Protein AF-A0A916SU88-F1 (afdb_monomer_lite)

Secondary structure (DSSP, 8-state):
-------HHHHHHHHHHHHHT-HHHHHHHH-GGGGGSHHHHHHHHHHHHHHHHHHHHHHHHHHHHHHHHHHHHHHHHHHHHHHHHHHHHHHHHHHHHT-------S-HHHHHHHHHHHHHHHHHHHHHHHHHHHHHHHHHHHHHHHHHHTT--

Organism: NCBI:txid1517702

Foldseek 3Di:
DDPPDQDPVLLVVLLVCCVPPRDVSNCVVPNPVSCVDPSNVVSVVVVVVVVVVVVVVVVVVVVVVVVVVVVVVVVVVVVVVVVVVVVVVVVVVVVVVPDPDDPPPDPPPVVVVVVVVVVVVVVVVVVVVVVVVVVVVVVVVVVVVVVVVVVPD

pLDDT: mean 77.4, std 14.82, range [40.31, 94.5]

Structure (mmCIF, N/CA/C/O backbone):
data_AF-A0A916SU88-F1
#
_entry.id   AF-A0A916SU88-F1
#
loop_
_atom_site.group_PDB
_atom_site.id
_atom_site.type_symbol
_atom_site.label_atom_id
_atom_site.label_alt_id
_atom_site.label_comp_id
_atom_site.label_asym_id
_atom_site.label_entity_id
_atom_site.label_seq_id
_atom_site.pdbx_PDB_ins_code
_atom_site.Cartn_x
_atom_site.Cartn_y
_atom_site.Cartn_z
_atom_site.occupancy
_atom_site.B_iso_or_equiv
_atom_site.auth_seq_id
_atom_site.auth_comp_id
_atom_site.auth_asym_id
_atom_site.auth_atom_id
_atom_site.pdbx_PDB_model_num
ATOM 1 N N . MET A 1 1 ? -40.581 -7.141 26.558 1.00 40.31 1 MET A N 1
ATOM 2 C CA . MET A 1 1 ? -39.246 -7.568 26.088 1.00 40.31 1 MET A CA 1
ATOM 3 C C . MET A 1 1 ? -38.478 -6.297 25.778 1.00 40.31 1 MET A C 1
ATOM 5 O O . MET A 1 1 ? -38.720 -5.709 24.734 1.00 40.31 1 MET A O 1
ATOM 9 N N . ALA A 1 2 ? -37.690 -5.795 26.731 1.00 46.97 2 ALA A N 1
ATOM 10 C CA . ALA A 1 2 ? -36.882 -4.600 26.517 1.00 46.97 2 ALA A CA 1
ATOM 11 C C . ALA A 1 2 ? -35.762 -4.964 25.536 1.00 46.97 2 ALA A C 1
ATOM 13 O O . ALA A 1 2 ? -34.917 -5.805 25.835 1.00 46.97 2 ALA A O 1
ATOM 14 N N . GLN A 1 3 ? -35.816 -4.410 24.329 1.00 49.47 3 GLN A N 1
ATOM 15 C CA . GLN A 1 3 ? -34.656 -4.376 23.454 1.00 49.47 3 GLN A CA 1
ATOM 16 C C . GLN A 1 3 ? -33.684 -3.404 24.122 1.00 49.47 3 GLN A C 1
ATOM 18 O O . GLN A 1 3 ? -33.938 -2.207 24.109 1.00 49.47 3 GLN A O 1
ATOM 23 N N . GLU A 1 4 ? -32.644 -3.916 24.783 1.00 60.56 4 GLU A N 1
ATOM 24 C CA . GLU A 1 4 ? -31.495 -3.093 25.170 1.00 60.56 4 GLU A CA 1
ATOM 25 C C . GLU A 1 4 ? -30.965 -2.442 23.894 1.00 60.56 4 GLU A C 1
ATOM 27 O O . GLU A 1 4 ? -30.401 -3.105 23.015 1.00 60.56 4 GLU A O 1
ATOM 32 N N . GLU A 1 5 ? -31.302 -1.167 23.747 1.00 71.88 5 GLU A N 1
ATOM 33 C CA . GLU A 1 5 ? -30.968 -0.342 22.605 1.00 71.88 5 GLU A CA 1
ATOM 34 C C . GLU A 1 5 ? -29.455 -0.143 22.629 1.00 71.88 5 GLU A C 1
ATOM 36 O O . GLU A 1 5 ? -28.889 0.298 23.627 1.00 71.88 5 GLU A O 1
ATOM 41 N N . LEU A 1 6 ? -28.790 -0.573 21.559 1.00 76.44 6 LEU A N 1
ATOM 42 C CA . LEU A 1 6 ? -27.336 -0.571 21.480 1.00 76.44 6 LEU A CA 1
ATOM 43 C C . LEU A 1 6 ? -26.861 0.880 21.556 1.00 76.44 6 LEU A C 1
ATOM 45 O O . LEU A 1 6 ? -27.197 1.680 20.680 1.00 76.44 6 LEU A O 1
ATOM 49 N N . ASP A 1 7 ? -26.090 1.219 22.587 1.00 87.62 7 ASP A N 1
ATOM 50 C CA . ASP A 1 7 ? -25.633 2.593 22.771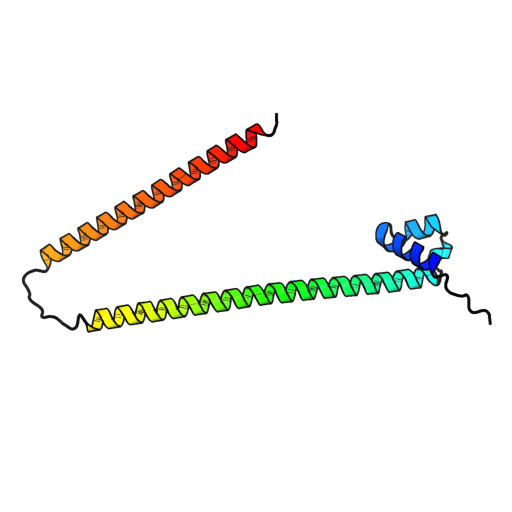 1.00 87.62 7 ASP A CA 1
ATOM 51 C C . ASP A 1 7 ? -24.615 2.935 21.670 1.00 87.62 7 ASP A C 1
ATOM 53 O O . ASP A 1 7 ? -23.459 2.485 21.645 1.00 87.62 7 ASP A O 1
ATOM 57 N N . VAL A 1 8 ? -25.085 3.708 20.692 1.00 87.25 8 VAL A N 1
ATOM 58 C CA . VAL A 1 8 ? -24.320 4.097 19.505 1.00 87.25 8 VAL A CA 1
ATOM 59 C C . VAL A 1 8 ? -23.106 4.938 19.897 1.00 87.25 8 VAL A C 1
ATOM 61 O O . VAL A 1 8 ? -22.041 4.793 19.293 1.00 87.25 8 VAL A O 1
ATOM 64 N N . GLU A 1 9 ? -23.227 5.776 20.925 1.00 88.00 9 GLU A N 1
ATOM 65 C CA . GLU A 1 9 ? -22.132 6.620 21.388 1.00 88.00 9 GLU A CA 1
ATOM 66 C C . GLU A 1 9 ? -21.079 5.778 22.111 1.00 88.00 9 GLU A C 1
ATOM 68 O O . GLU A 1 9 ? -19.890 5.835 21.774 1.00 88.00 9 GLU A O 1
ATOM 73 N N . ARG A 1 10 ? -21.514 4.912 23.031 1.00 89.75 10 ARG A N 1
ATOM 74 C CA . ARG A 1 10 ? -20.621 3.996 23.750 1.00 89.75 10 ARG A CA 1
ATOM 75 C C . ARG A 1 10 ? -19.893 3.051 22.796 1.00 89.75 10 ARG A C 1
ATOM 77 O O . ARG A 1 10 ? -18.673 2.906 22.886 1.00 89.75 10 ARG A O 1
ATOM 84 N N . SER A 1 11 ? -20.598 2.460 21.834 1.00 90.06 11 SER A N 1
ATOM 85 C CA . SER A 1 11 ? -19.988 1.580 20.827 1.00 90.06 11 SER A CA 1
ATOM 86 C C . SER A 1 11 ? -19.003 2.320 19.910 1.00 90.06 11 SER A C 1
ATOM 88 O O . SER A 1 11 ? -17.965 1.761 19.543 1.00 90.06 11 SER A O 1
ATOM 90 N N . ALA A 1 12 ? -19.260 3.592 19.583 1.00 90.50 12 ALA A N 1
ATOM 91 C CA . ALA A 1 12 ? -18.319 4.424 18.839 1.00 90.50 12 ALA A CA 1
ATOM 92 C C . ALA A 1 12 ? -17.040 4.704 19.642 1.00 90.50 12 ALA A C 1
ATOM 94 O O . ALA A 1 12 ? -15.945 4.593 19.087 1.00 90.50 12 ALA A O 1
ATOM 95 N N . GLN A 1 13 ? -17.159 5.005 20.938 1.00 92.25 13 GLN A N 1
ATOM 96 C CA . GLN A 1 13 ? -16.004 5.206 21.818 1.00 92.25 13 GLN A CA 1
ATOM 97 C C . GLN A 1 13 ? -15.190 3.914 21.988 1.00 92.25 13 GLN A C 1
ATOM 99 O O . GLN A 1 13 ? -13.967 3.938 21.837 1.00 92.25 13 GLN A O 1
ATOM 104 N N . MET A 1 14 ? -15.858 2.776 22.216 1.00 94.00 14 MET A N 1
ATOM 105 C CA . MET A 1 14 ? -15.208 1.461 22.289 1.00 94.00 14 MET A CA 1
ATOM 106 C C . MET A 1 14 ? -14.479 1.113 20.997 1.00 94.00 14 MET A C 1
ATOM 108 O O . MET A 1 14 ? -13.358 0.619 21.045 1.00 94.00 14 MET A O 1
ATOM 112 N N . ARG A 1 15 ? -15.073 1.404 19.835 1.00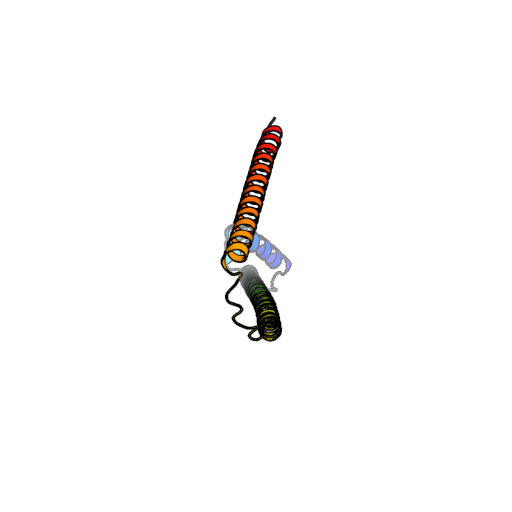 93.31 15 ARG A N 1
ATOM 113 C CA . ARG A 1 15 ? -14.428 1.175 18.538 1.00 93.31 15 ARG A CA 1
ATOM 114 C C . ARG A 1 15 ? -13.144 1.981 18.387 1.00 93.31 15 ARG A C 1
ATOM 116 O O . ARG A 1 15 ? -12.159 1.428 17.905 1.00 93.31 15 ARG A O 1
ATOM 123 N N . THR A 1 16 ? -13.151 3.252 18.783 1.00 93.19 16 THR A N 1
ATOM 124 C CA . THR A 1 16 ? -11.956 4.103 18.725 1.00 93.19 16 THR A CA 1
ATOM 125 C C . THR A 1 16 ? -10.856 3.549 19.626 1.00 93.19 16 THR A C 1
ATOM 127 O O . THR A 1 16 ? -9.762 3.293 19.136 1.00 93.19 16 THR A O 1
ATOM 130 N N . LEU A 1 17 ? -11.164 3.259 20.893 1.00 94.50 17 LEU A N 1
ATOM 131 C CA . LEU A 1 17 ? -10.193 2.709 21.851 1.00 94.50 17 LEU A CA 1
ATOM 132 C C . LEU A 1 17 ? -9.659 1.345 21.418 1.00 94.50 17 LEU A C 1
ATOM 134 O O . LEU A 1 17 ? -8.462 1.090 21.481 1.00 94.50 17 LEU A O 1
ATOM 138 N N . LEU A 1 18 ? -10.528 0.473 20.910 1.00 93.75 18 LEU A N 1
ATOM 139 C CA . LEU A 1 18 ? -10.134 -0.839 20.407 1.00 93.75 18 LEU A CA 1
ATOM 140 C C . LEU A 1 18 ? -9.213 -0.737 19.179 1.00 93.75 18 LEU A C 1
ATOM 142 O O . LEU A 1 18 ? -8.398 -1.629 18.938 1.00 93.75 18 LEU A O 1
ATOM 146 N N . ALA A 1 19 ? -9.357 0.320 18.377 1.00 90.50 19 ALA A N 1
ATOM 147 C CA . ALA A 1 19 ? -8.503 0.569 17.225 1.00 90.50 19 ALA A CA 1
ATOM 148 C C . ALA A 1 19 ? -7.140 1.162 17.614 1.00 90.50 19 ALA A C 1
ATOM 150 O O . ALA A 1 19 ? -6.149 0.802 16.982 1.00 90.50 19 ALA A O 1
ATOM 151 N N . THR A 1 20 ? -7.083 2.034 18.627 1.00 92.00 20 THR A N 1
ATOM 152 C CA . THR A 1 20 ? -5.860 2.751 19.030 1.00 92.00 20 THR A CA 1
ATOM 153 C C . THR A 1 20 ? -5.045 2.021 20.094 1.00 92.00 20 THR A C 1
ATOM 155 O O . THR A 1 20 ? -3.828 1.932 19.976 1.00 92.00 20 THR A O 1
ATOM 158 N N . GLU A 1 21 ? -5.707 1.501 21.125 1.00 92.19 21 GLU A N 1
ATOM 159 C CA . GLU A 1 21 ? -5.083 1.042 22.376 1.00 92.19 21 GLU A CA 1
ATOM 160 C C . GLU A 1 21 ? -5.428 -0.418 22.719 1.00 92.19 21 GLU A C 1
ATOM 162 O O . GLU A 1 21 ? -4.707 -1.077 23.467 1.00 92.19 21 GLU A O 1
ATOM 167 N N . GLY A 1 22 ? -6.497 -0.962 22.134 1.00 90.94 22 GLY A N 1
ATOM 168 C CA . GLY A 1 22 ? -6.880 -2.367 22.262 1.00 90.94 22 GLY A CA 1
ATOM 169 C C . GLY A 1 22 ? -7.858 -2.661 23.403 1.00 90.94 22 GLY A C 1
ATOM 170 O O . GLY A 1 22 ? -8.458 -1.771 24.002 1.00 90.94 22 GLY A O 1
ATOM 171 N N . GLU A 1 23 ? -8.065 -3.951 23.676 1.00 92.12 23 GLU A N 1
ATOM 172 C CA . GLU A 1 23 ? -9.121 -4.436 24.583 1.00 92.12 23 GLU A CA 1
ATOM 173 C C . GLU A 1 23 ? -8.889 -4.010 26.040 1.00 92.12 23 GLU A C 1
ATOM 175 O O . GLU A 1 23 ? -9.841 -3.689 26.747 1.00 92.12 23 GLU A O 1
ATOM 180 N N . GLN A 1 24 ? -7.628 -3.903 26.473 1.00 93.31 24 GLN A N 1
ATOM 181 C CA . GLN A 1 24 ? -7.299 -3.457 27.830 1.00 93.31 24 GLN A CA 1
ATOM 182 C C . GLN A 1 24 ? -7.743 -2.016 28.103 1.00 93.31 24 GLN A C 1
ATOM 184 O O . GLN A 1 24 ? -8.227 -1.729 29.194 1.00 93.31 24 GLN A O 1
ATOM 189 N N . ALA A 1 25 ? -7.641 -1.118 27.121 1.00 92.38 25 ALA A N 1
ATOM 190 C CA . ALA A 1 25 ? -8.104 0.260 27.273 1.00 92.38 25 ALA A CA 1
ATOM 191 C C . ALA A 1 25 ? -9.634 0.348 27.355 1.00 92.38 25 ALA A C 1
ATOM 193 O O . ALA A 1 25 ? -10.180 1.171 28.092 1.00 92.38 25 ALA A O 1
ATOM 194 N N . VAL A 1 26 ? -10.341 -0.545 26.652 1.00 93.19 26 VAL A N 1
ATOM 195 C CA . VAL A 1 26 ? -11.798 -0.668 26.783 1.00 93.19 26 VAL A CA 1
ATOM 196 C C . VAL A 1 26 ? -12.170 -1.141 28.189 1.00 93.19 26 VAL A C 1
ATOM 198 O O . VAL A 1 26 ? -13.034 -0.527 28.813 1.00 93.19 26 VAL A O 1
ATOM 201 N N . ALA A 1 27 ? -11.487 -2.164 28.710 1.00 93.44 27 ALA A N 1
ATOM 202 C CA . ALA A 1 27 ? -11.718 -2.671 30.062 1.00 93.44 27 ALA A CA 1
ATOM 203 C C . ALA A 1 27 ? -11.415 -1.619 31.142 1.00 93.44 27 ALA A C 1
ATOM 205 O O . ALA A 1 27 ? -12.194 -1.449 32.074 1.00 93.44 27 ALA A O 1
ATOM 206 N N . GLN A 1 28 ? -10.329 -0.855 30.993 1.00 93.94 28 GLN A N 1
ATOM 207 C CA . GLN A 1 28 ? -9.982 0.217 31.932 1.00 93.94 28 GLN A CA 1
ATOM 208 C C . GLN A 1 28 ? -11.016 1.348 31.945 1.00 93.94 28 GLN A C 1
ATOM 210 O O . GLN A 1 28 ? -11.303 1.903 33.003 1.00 93.94 28 GLN A O 1
ATOM 215 N N . ARG A 1 29 ? -11.580 1.702 30.784 1.00 92.69 29 ARG A N 1
ATOM 216 C CA . ARG A 1 29 ? -12.503 2.840 30.668 1.00 92.69 29 ARG A CA 1
ATOM 217 C C . ARG A 1 29 ? -13.963 2.489 30.945 1.00 92.69 29 ARG A C 1
ATOM 219 O O . ARG A 1 29 ? -14.693 3.336 31.448 1.00 92.69 29 ARG A O 1
ATOM 226 N N . PHE A 1 30 ? -14.396 1.280 30.598 1.00 91.88 30 PHE A N 1
ATOM 227 C CA . PHE A 1 30 ? -15.800 0.864 30.694 1.00 91.88 30 PHE A CA 1
ATOM 228 C C . PHE A 1 30 ? -16.046 -0.305 31.659 1.00 91.88 30 PHE A C 1
ATOM 230 O O . PHE A 1 30 ? -17.202 -0.695 31.821 1.00 91.88 30 PHE A O 1
ATOM 237 N N . GLY A 1 31 ? -14.999 -0.836 32.299 1.00 92.56 31 GLY A N 1
ATOM 238 C CA . GLY A 1 31 ? -15.046 -2.015 33.170 1.00 92.56 31 GLY A CA 1
ATOM 239 C C . GLY A 1 31 ? -14.825 -3.329 32.412 1.00 92.56 31 GLY A C 1
ATOM 240 O O . GLY A 1 31 ? -15.004 -3.393 31.197 1.00 92.56 31 GLY A O 1
ATOM 241 N N . GLU A 1 32 ? -14.454 -4.399 33.122 1.00 90.69 32 GLU A N 1
ATOM 242 C CA . GLU A 1 32 ? -14.250 -5.725 32.508 1.00 90.69 32 GLU A CA 1
ATOM 243 C C . GLU A 1 32 ? -15.539 -6.295 31.896 1.00 90.69 32 GLU A C 1
ATOM 245 O O . GLU A 1 32 ? -15.496 -6.896 30.821 1.00 90.69 32 GLU A O 1
ATOM 250 N N . ASP A 1 33 ? -16.697 -6.002 32.495 1.00 89.81 33 ASP A N 1
ATOM 251 C CA . ASP A 1 33 ? -18.015 -6.401 31.979 1.00 89.81 33 ASP A CA 1
ATOM 252 C C . ASP A 1 33 ? -18.294 -5.823 30.583 1.00 89.81 33 ASP A C 1
ATOM 254 O O . ASP A 1 33 ? -19.041 -6.392 29.785 1.00 89.81 33 ASP A O 1
ATOM 258 N N . ALA A 1 34 ? -17.648 -4.703 30.237 1.00 87.44 34 ALA A N 1
ATOM 259 C CA . ALA A 1 34 ? -17.770 -4.104 28.919 1.00 87.44 34 ALA A CA 1
ATOM 260 C C . ALA A 1 34 ? -17.213 -5.000 27.809 1.00 87.44 34 ALA A C 1
ATOM 262 O O . ALA A 1 34 ? -17.706 -4.927 26.686 1.00 87.44 34 ALA A O 1
ATOM 263 N N . LEU A 1 35 ? -16.251 -5.879 28.098 1.00 90.62 35 LEU A N 1
ATOM 264 C CA . LEU A 1 35 ? -15.725 -6.833 27.117 1.00 90.62 35 LEU A CA 1
ATOM 265 C C . LEU A 1 35 ? -16.750 -7.911 26.731 1.00 90.62 35 LEU A C 1
ATOM 267 O O . LEU A 1 35 ? -16.614 -8.541 25.686 1.00 90.62 35 LEU A O 1
ATOM 271 N N . GLN A 1 36 ? -17.784 -8.106 27.552 1.00 90.75 36 GLN A N 1
ATOM 272 C CA . GLN A 1 36 ? -18.890 -9.033 27.291 1.00 90.75 36 GLN A CA 1
ATOM 273 C C . GLN A 1 36 ? -20.146 -8.314 26.773 1.00 90.75 36 GLN A C 1
ATOM 275 O O . GLN A 1 36 ? -21.183 -8.935 26.549 1.00 90.75 36 GLN A O 1
ATOM 280 N N . SER A 1 37 ? -20.065 -6.995 26.580 1.00 89.81 37 SER A N 1
ATOM 281 C CA . SER A 1 37 ? -21.191 -6.180 26.132 1.00 89.81 37 SER A CA 1
ATOM 282 C C . SER A 1 37 ? -21.457 -6.313 24.628 1.00 89.81 37 SER A C 1
ATOM 284 O O . SER A 1 37 ? -20.551 -6.547 23.818 1.00 89.81 37 SER A O 1
ATOM 286 N N . ARG A 1 38 ? -22.716 -6.096 24.225 1.00 89.12 38 ARG A N 1
ATOM 287 C CA . ARG A 1 38 ? -23.116 -6.099 22.807 1.00 89.12 38 ARG A CA 1
ATOM 288 C C . ARG A 1 38 ? -22.441 -4.973 22.021 1.00 89.12 38 ARG A C 1
ATOM 290 O O . ARG A 1 38 ? -22.153 -5.147 20.834 1.00 89.12 38 ARG A O 1
ATOM 297 N N . GLU A 1 39 ? -22.164 -3.842 22.669 1.00 90.56 39 GLU A N 1
ATOM 298 C CA . GLU A 1 39 ? -21.452 -2.699 22.095 1.00 90.56 39 GLU A CA 1
ATOM 299 C C . GLU A 1 39 ? -20.020 -3.072 21.720 1.00 90.56 39 GLU A C 1
ATOM 301 O O . GLU A 1 39 ? -19.563 -2.742 20.622 1.00 90.56 39 GLU A O 1
ATOM 306 N N . PHE A 1 40 ? -19.329 -3.802 22.600 1.00 92.12 40 PHE A N 1
ATOM 307 C CA . PHE A 1 40 ? -17.966 -4.253 22.354 1.00 92.12 40 PHE A CA 1
ATOM 308 C C . PHE A 1 40 ? -17.901 -5.264 21.214 1.00 92.12 40 PHE A C 1
ATOM 310 O O . PHE A 1 40 ? -17.083 -5.111 20.304 1.00 92.12 40 PHE A O 1
ATOM 317 N N . GLU A 1 41 ? -18.806 -6.245 21.182 1.00 91.62 41 GLU A N 1
ATOM 318 C CA . GLU A 1 41 ? -18.882 -7.166 20.048 1.00 91.62 41 GLU A CA 1
ATOM 319 C C . GLU A 1 41 ? -19.149 -6.430 18.730 1.00 91.62 41 GLU A C 1
ATOM 321 O O . GLU A 1 41 ? -18.561 -6.748 17.691 1.00 91.62 41 GLU A O 1
ATOM 326 N N . HIS A 1 42 ? -20.042 -5.436 18.750 1.00 91.31 42 HIS A N 1
ATOM 327 C CA . HIS A 1 42 ? -20.343 -4.629 17.576 1.00 91.31 42 HIS A CA 1
ATOM 328 C C . HIS A 1 42 ? -19.112 -3.837 17.115 1.00 91.31 42 HIS A C 1
ATOM 330 O O . HIS A 1 42 ? -18.764 -3.881 15.931 1.00 91.31 42 HIS A O 1
ATOM 336 N N . ALA A 1 43 ? -18.400 -3.193 18.042 1.00 91.19 43 ALA A N 1
ATOM 337 C CA . ALA A 1 43 ? -17.143 -2.502 17.777 1.00 91.19 43 ALA A CA 1
ATOM 338 C C . ALA A 1 43 ? -16.069 -3.450 17.208 1.00 91.19 43 ALA A C 1
ATOM 340 O O . ALA A 1 43 ? -15.405 -3.116 16.221 1.00 91.19 43 ALA A O 1
ATOM 341 N N . GLN A 1 44 ? -15.942 -4.663 17.757 1.00 92.06 44 GLN A N 1
ATOM 342 C CA . GLN A 1 44 ? -14.986 -5.670 17.293 1.00 92.06 44 GLN A CA 1
ATOM 343 C C . GLN A 1 44 ? -15.327 -6.165 15.878 1.00 92.06 44 GLN A C 1
ATOM 345 O O . GLN A 1 44 ? -14.438 -6.255 15.024 1.00 92.06 44 GLN A O 1
ATOM 350 N N . ARG A 1 45 ? -16.611 -6.421 15.581 1.00 91.69 45 ARG A N 1
ATOM 351 C CA . ARG A 1 45 ? -17.079 -6.773 14.227 1.00 91.69 45 ARG A CA 1
ATOM 352 C C . ARG A 1 45 ? -16.782 -5.661 13.223 1.00 91.69 45 ARG A C 1
ATOM 354 O O . ARG A 1 45 ? -16.250 -5.943 12.149 1.00 91.69 45 ARG A O 1
ATOM 361 N N . GLN A 1 46 ? -17.065 -4.406 13.575 1.00 90.31 46 GLN A N 1
ATOM 362 C CA . GLN A 1 46 ? -16.766 -3.262 12.711 1.00 90.31 46 GLN A CA 1
ATOM 363 C C . GLN A 1 46 ? -15.261 -3.115 12.453 1.00 90.31 46 GLN A C 1
ATOM 365 O O . GLN A 1 46 ? -14.862 -2.913 11.307 1.00 90.31 46 GLN A O 1
ATOM 370 N N . ARG A 1 47 ? -14.416 -3.292 13.478 1.00 90.38 47 ARG A N 1
ATOM 371 C CA . ARG A 1 47 ? -12.953 -3.279 13.325 1.00 90.38 47 ARG A CA 1
ATOM 372 C C . ARG A 1 47 ? -12.473 -4.376 12.376 1.00 90.38 47 ARG A C 1
ATOM 374 O O . ARG A 1 47 ? -11.686 -4.098 11.476 1.00 90.38 47 ARG A O 1
ATOM 381 N N . ARG A 1 48 ? -12.969 -5.609 12.525 1.00 90.94 48 ARG A N 1
ATOM 382 C CA . ARG A 1 48 ? -12.632 -6.719 11.613 1.00 90.94 48 ARG A CA 1
ATOM 383 C C . ARG A 1 48 ? -13.042 -6.409 10.172 1.00 90.94 48 ARG A C 1
ATOM 385 O O . ARG A 1 48 ? -12.255 -6.638 9.259 1.00 90.94 48 ARG A O 1
ATOM 392 N N . ALA A 1 49 ? -14.233 -5.847 9.969 1.00 91.00 49 ALA A N 1
ATOM 393 C CA . ALA A 1 49 ? -14.699 -5.442 8.646 1.00 91.00 49 ALA A CA 1
ATOM 394 C C . ALA A 1 49 ? -13.840 -4.316 8.041 1.00 91.00 49 ALA A C 1
ATOM 396 O O . ALA A 1 49 ? -13.533 -4.360 6.851 1.00 91.00 49 ALA A O 1
ATOM 397 N N . ALA A 1 50 ? -13.422 -3.334 8.846 1.00 88.06 50 ALA A N 1
ATOM 398 C CA . ALA A 1 50 ? -12.523 -2.267 8.409 1.00 88.06 50 ALA A CA 1
ATOM 399 C C . ALA A 1 50 ? -11.156 -2.822 7.979 1.00 88.06 50 ALA A C 1
ATOM 401 O O . ALA A 1 50 ? -10.719 -2.550 6.864 1.00 88.06 50 ALA A O 1
ATOM 402 N N . LEU A 1 51 ? -10.547 -3.687 8.797 1.00 89.69 51 LEU A N 1
ATOM 403 C CA . LEU A 1 51 ? -9.274 -4.341 8.474 1.00 89.69 51 LEU A CA 1
ATOM 404 C C . LEU A 1 51 ? -9.368 -5.210 7.213 1.00 89.69 51 LEU A C 1
ATOM 406 O O . LEU A 1 51 ? -8.448 -5.229 6.401 1.00 89.69 51 LEU A O 1
ATOM 410 N N . ALA A 1 52 ? -10.480 -5.923 7.019 1.00 91.56 52 ALA A N 1
ATOM 411 C CA . ALA A 1 52 ? -10.699 -6.709 5.808 1.00 91.56 52 ALA A CA 1
ATOM 412 C C . ALA A 1 52 ? -10.774 -5.821 4.553 1.00 91.56 52 ALA A C 1
ATOM 414 O O . ALA A 1 52 ? -10.196 -6.163 3.522 1.00 91.56 52 ALA A O 1
ATOM 415 N N . ARG A 1 53 ? -11.444 -4.663 4.639 1.00 89.25 53 ARG A N 1
ATOM 416 C CA . ARG A 1 53 ? -11.503 -3.689 3.537 1.00 89.25 53 ARG A CA 1
ATOM 417 C C . ARG A 1 53 ? -10.139 -3.080 3.242 1.00 89.25 53 ARG A C 1
ATOM 419 O O . ARG A 1 53 ? -9.787 -2.962 2.076 1.00 89.25 53 ARG A O 1
ATOM 426 N N . GLU A 1 54 ? -9.384 -2.722 4.274 1.00 88.62 54 GLU A N 1
ATOM 427 C CA . GLU A 1 54 ? -8.032 -2.182 4.131 1.00 88.62 54 GLU A CA 1
ATOM 428 C C . GLU A 1 54 ? -7.111 -3.190 3.438 1.00 88.62 54 GLU A C 1
ATOM 430 O O . GLU A 1 54 ? -6.484 -2.860 2.436 1.00 88.62 54 GLU A O 1
ATOM 435 N N . ARG A 1 55 ? -7.117 -4.455 3.881 1.00 88.12 55 ARG A N 1
ATOM 436 C CA . ARG A 1 55 ? -6.367 -5.533 3.217 1.00 88.12 55 ARG A CA 1
ATOM 437 C C . ARG A 1 55 ? -6.761 -5.684 1.752 1.00 88.12 55 ARG A C 1
ATOM 439 O O . ARG A 1 55 ? -5.886 -5.709 0.896 1.00 88.12 55 ARG A O 1
ATOM 446 N N . ALA A 1 56 ? -8.060 -5.696 1.451 1.00 87.31 56 ALA A N 1
ATOM 447 C CA . ALA A 1 56 ? -8.538 -5.786 0.074 1.00 87.31 56 ALA A CA 1
ATOM 448 C C . ALA A 1 56 ? -8.115 -4.579 -0.786 1.00 87.31 56 ALA A C 1
ATOM 450 O O . ALA A 1 56 ? -7.859 -4.733 -1.978 1.00 87.31 56 ALA A O 1
ATOM 451 N N . GLN A 1 57 ? -8.040 -3.374 -0.212 1.00 85.38 57 GLN A N 1
ATOM 452 C CA . GLN A 1 57 ? -7.539 -2.190 -0.917 1.00 85.38 57 GLN A CA 1
ATOM 453 C C . GLN A 1 57 ? -6.036 -2.278 -1.176 1.00 85.38 57 GLN A C 1
ATOM 455 O O . GLN A 1 57 ? -5.599 -1.974 -2.285 1.00 85.38 57 GLN A O 1
ATOM 460 N N . VAL A 1 58 ? -5.258 -2.731 -0.191 1.00 86.50 58 VAL A N 1
ATOM 461 C CA . VAL A 1 58 ? -3.814 -2.944 -0.342 1.00 86.50 58 VAL A CA 1
ATOM 462 C C . VAL A 1 58 ? -3.538 -3.998 -1.413 1.00 86.50 58 VAL A C 1
ATOM 464 O O . VAL A 1 58 ? -2.761 -3.737 -2.326 1.00 86.50 58 VAL A O 1
ATOM 467 N N . GLU A 1 59 ? -4.213 -5.148 -1.365 1.00 83.94 59 GLU A N 1
ATOM 468 C CA . GLU A 1 59 ? -4.072 -6.212 -2.369 1.00 83.94 59 GLU A CA 1
ATOM 469 C C . GLU A 1 59 ? -4.415 -5.724 -3.782 1.00 83.94 59 GLU A C 1
ATOM 471 O O . GLU A 1 59 ? -3.674 -5.998 -4.725 1.00 83.94 59 GLU A O 1
ATOM 476 N N . ARG A 1 60 ? -5.492 -4.939 -3.937 1.00 85.00 60 ARG A N 1
ATOM 477 C CA . ARG A 1 60 ? -5.837 -4.317 -5.226 1.00 85.00 60 ARG A CA 1
ATOM 478 C C . ARG A 1 60 ? -4.761 -3.346 -5.701 1.00 85.00 60 ARG A C 1
ATOM 480 O O . ARG A 1 60 ? -4.350 -3.427 -6.852 1.00 85.00 60 ARG A O 1
ATOM 487 N N . GLY A 1 61 ? -4.270 -2.477 -4.819 1.00 82.38 61 GLY A N 1
ATOM 488 C CA . GLY A 1 61 ? -3.206 -1.531 -5.154 1.00 82.38 61 GLY A CA 1
ATOM 489 C C . GLY A 1 61 ? -1.909 -2.224 -5.581 1.00 82.38 61 GLY A C 1
ATOM 49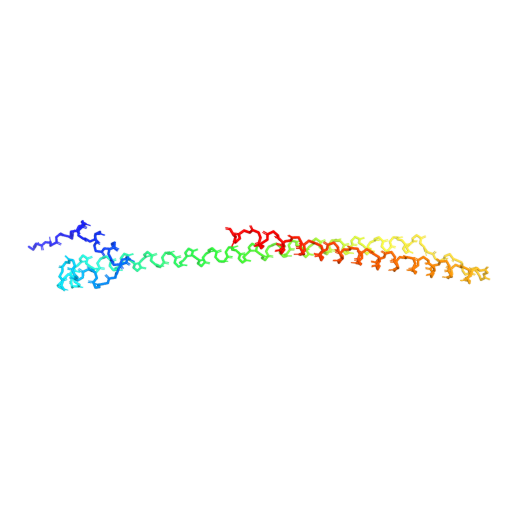0 O O . GLY A 1 61 ? -1.256 -1.775 -6.523 1.00 82.38 61 GLY A O 1
ATOM 491 N N . VAL A 1 62 ? -1.555 -3.345 -4.942 1.00 81.94 62 VAL A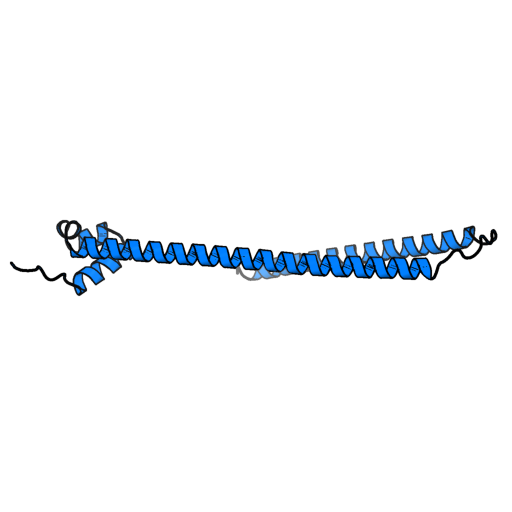 N 1
ATOM 492 C CA . VAL A 1 62 ? -0.410 -4.175 -5.350 1.00 81.94 62 VAL A CA 1
ATOM 493 C C . VAL A 1 62 ? -0.650 -4.792 -6.728 1.00 81.94 62 VAL A C 1
ATOM 495 O O . VAL A 1 62 ? 0.212 -4.663 -7.596 1.00 81.94 62 VAL A O 1
ATOM 498 N N . ALA A 1 63 ? -1.820 -5.389 -6.967 1.00 80.12 63 ALA A N 1
ATOM 499 C CA . ALA A 1 63 ? -2.154 -5.988 -8.259 1.00 80.12 63 ALA A CA 1
ATOM 500 C C . ALA A 1 63 ? -2.133 -4.960 -9.408 1.00 80.12 63 ALA A C 1
ATOM 502 O O . ALA A 1 63 ? -1.591 -5.235 -10.481 1.00 80.12 63 ALA A O 1
ATOM 503 N N . ASP A 1 64 ? -2.660 -3.755 -9.178 1.00 78.06 64 ASP A N 1
ATOM 504 C CA . ASP A 1 64 ? -2.639 -2.668 -10.160 1.00 78.06 64 ASP A CA 1
ATOM 505 C C . ASP A 1 64 ? -1.206 -2.184 -10.438 1.00 78.06 64 ASP A C 1
ATOM 507 O O . ASP A 1 64 ? -0.831 -1.966 -11.594 1.00 78.06 64 ASP A O 1
ATOM 511 N N . ALA A 1 65 ? -0.365 -2.078 -9.403 1.00 75.88 65 ALA A N 1
ATOM 512 C CA . ALA A 1 65 ? 1.041 -1.708 -9.556 1.00 75.88 65 ALA A CA 1
ATOM 513 C C . ALA A 1 65 ? 1.851 -2.772 -10.320 1.00 75.88 65 ALA A C 1
ATOM 515 O O . ALA A 1 65 ? 2.687 -2.431 -11.163 1.00 75.88 65 ALA A O 1
ATOM 516 N N . GLU A 1 66 ? 1.608 -4.058 -10.062 1.00 78.75 66 GLU A N 1
ATOM 517 C CA . GLU A 1 66 ? 2.230 -5.157 -10.807 1.00 78.75 66 GLU A CA 1
ATOM 518 C C . GLU A 1 66 ? 1.786 -5.172 -12.270 1.00 78.75 66 GLU A C 1
ATOM 520 O O . GLU A 1 66 ? 2.617 -5.321 -13.173 1.00 78.75 66 GLU A O 1
ATOM 525 N N . ARG A 1 67 ? 0.495 -4.936 -12.527 1.00 79.75 67 ARG A N 1
ATOM 526 C CA . ARG A 1 67 ? -0.040 -4.824 -13.886 1.00 79.75 67 ARG A CA 1
ATOM 527 C C . ARG A 1 67 ? 0.604 -3.672 -14.651 1.00 79.75 67 ARG A C 1
ATOM 529 O O . ARG A 1 67 ? 1.072 -3.881 -15.768 1.00 79.75 67 ARG A O 1
ATOM 536 N N . ALA A 1 68 ? 0.707 -2.495 -14.034 1.00 74.12 68 ALA A N 1
ATOM 537 C CA . ALA A 1 68 ? 1.350 -1.333 -14.642 1.00 74.12 68 ALA A CA 1
ATOM 538 C C . ALA A 1 68 ? 2.825 -1.605 -14.995 1.00 74.12 68 ALA A C 1
ATOM 540 O O . ALA A 1 68 ? 3.277 -1.257 -16.085 1.00 74.12 68 ALA A O 1
ATOM 541 N N . ARG A 1 69 ? 3.573 -2.293 -14.118 1.00 71.75 69 ARG A N 1
ATOM 542 C CA . ARG A 1 69 ? 4.967 -2.691 -14.395 1.00 71.75 69 ARG A CA 1
ATOM 543 C C . ARG A 1 69 ? 5.082 -3.674 -15.560 1.00 71.75 69 ARG A C 1
ATOM 545 O O . ARG A 1 69 ? 6.013 -3.566 -16.358 1.00 71.75 69 ARG A O 1
ATOM 552 N N . ASN A 1 70 ? 4.162 -4.629 -15.664 1.00 75.56 70 ASN A N 1
ATOM 553 C CA . ASN A 1 70 ? 4.156 -5.595 -16.761 1.00 75.56 70 ASN A CA 1
ATOM 554 C C . ASN A 1 70 ? 3.793 -4.942 -18.100 1.00 75.56 70 ASN A C 1
ATOM 556 O O . ASN A 1 70 ? 4.411 -5.250 -19.118 1.00 75.56 70 ASN A O 1
ATOM 560 N N . GLU A 1 71 ? 2.844 -4.005 -18.105 1.00 76.12 71 GLU A N 1
ATOM 561 C CA . GLU A 1 71 ? 2.498 -3.237 -19.304 1.00 76.12 71 GLU A CA 1
ATOM 562 C C . GLU A 1 71 ? 3.658 -2.349 -19.776 1.00 76.12 71 GLU A C 1
ATOM 564 O O . GLU A 1 71 ? 3.917 -2.274 -20.980 1.00 76.12 71 GLU A O 1
ATOM 569 N N . ASP A 1 72 ? 4.399 -1.733 -18.852 1.00 77.88 72 ASP A N 1
ATOM 570 C CA . ASP A 1 72 ? 5.583 -0.932 -19.178 1.00 77.88 72 ASP A CA 1
ATOM 571 C C . ASP A 1 72 ? 6.711 -1.786 -19.783 1.00 77.88 72 ASP A C 1
ATOM 573 O O . ASP A 1 72 ? 7.263 -1.447 -20.835 1.00 77.88 72 ASP A O 1
ATOM 577 N N . ARG A 1 73 ? 6.980 -2.970 -19.210 1.00 71.12 73 ARG A N 1
ATOM 578 C CA . ARG A 1 73 ? 7.918 -3.941 -19.805 1.00 71.12 73 ARG A CA 1
ATOM 579 C C . ARG A 1 73 ? 7.494 -4.361 -21.206 1.00 71.12 73 ARG A C 1
ATOM 581 O O . ARG A 1 73 ? 8.306 -4.291 -22.124 1.00 71.12 73 ARG A O 1
ATOM 588 N N . ALA A 1 74 ? 6.226 -4.721 -21.395 1.00 75.62 74 ALA A N 1
ATOM 589 C CA . ALA A 1 74 ? 5.716 -5.133 -22.699 1.00 75.62 74 ALA A CA 1
ATOM 590 C C . ALA A 1 74 ? 5.820 -4.012 -23.750 1.00 75.62 74 ALA A C 1
ATOM 592 O O . ALA A 1 74 ? 6.086 -4.281 -24.923 1.00 75.62 74 ALA A O 1
ATOM 593 N N . ARG A 1 75 ? 5.634 -2.743 -23.357 1.00 76.94 75 ARG A N 1
ATOM 594 C CA . ARG A 1 75 ? 5.863 -1.591 -24.247 1.00 76.94 75 ARG A CA 1
ATOM 595 C C . ARG A 1 75 ? 7.341 -1.429 -24.596 1.00 76.94 75 ARG A C 1
ATOM 597 O O . ARG A 1 75 ? 7.654 -1.210 -25.766 1.00 76.94 75 ARG A O 1
ATOM 604 N N . SER A 1 76 ? 8.229 -1.564 -23.614 1.00 78.38 76 SER A N 1
ATOM 605 C CA . SER A 1 76 ? 9.679 -1.483 -23.820 1.00 78.38 76 SER A CA 1
ATOM 606 C C . SER A 1 76 ? 10.184 -2.580 -24.765 1.00 78.38 76 SER A C 1
ATOM 608 O O . SER A 1 76 ? 10.887 -2.291 -25.733 1.00 78.38 76 SER A O 1
ATOM 610 N N . GLU A 1 77 ? 9.737 -3.823 -24.576 1.00 79.94 77 GLU A N 1
ATOM 611 C CA . GLU A 1 77 ? 10.092 -4.958 -25.437 1.00 79.94 77 GLU A CA 1
ATOM 612 C C . GLU A 1 77 ? 9.615 -4.769 -26.882 1.00 79.94 77 GLU A C 1
ATOM 614 O O . GLU A 1 77 ? 10.376 -5.013 -27.819 1.00 79.94 77 GLU A O 1
ATOM 619 N N . ARG A 1 78 ? 8.389 -4.264 -27.093 1.00 79.44 78 ARG A N 1
ATOM 620 C CA . ARG A 1 78 ? 7.904 -3.928 -28.445 1.00 79.44 78 ARG A CA 1
ATOM 621 C C . ARG A 1 78 ? 8.740 -2.827 -29.089 1.00 79.44 78 ARG A C 1
ATOM 623 O O . ARG A 1 78 ? 9.065 -2.923 -30.269 1.00 79.44 78 ARG A O 1
ATOM 630 N N . ALA A 1 79 ? 9.103 -1.792 -28.333 1.00 78.81 79 ALA A N 1
ATOM 631 C CA . ALA A 1 79 ? 9.945 -0.714 -28.841 1.00 78.81 79 ALA A CA 1
ATOM 632 C C . ALA A 1 79 ? 11.350 -1.216 -29.216 1.00 78.81 79 ALA A C 1
ATOM 634 O O . ALA A 1 79 ? 11.890 -0.813 -30.249 1.00 78.81 79 ALA A O 1
ATOM 635 N N . GLU A 1 80 ? 11.936 -2.121 -28.426 1.00 78.75 80 GLU A N 1
ATOM 636 C CA . GLU A 1 80 ? 13.196 -2.776 -28.786 1.00 78.75 80 GLU A CA 1
ATOM 637 C C . GLU A 1 80 ? 13.063 -3.664 -30.025 1.00 78.75 80 GLU A C 1
ATOM 639 O O . GLU A 1 80 ? 13.931 -3.603 -30.897 1.00 78.75 80 GLU A O 1
ATOM 644 N N . ALA A 1 81 ? 11.994 -4.455 -30.133 1.00 80.69 81 ALA A N 1
ATOM 645 C CA . ALA A 1 81 ? 11.749 -5.313 -31.289 1.00 80.69 81 ALA A CA 1
ATOM 646 C C . ALA A 1 81 ? 11.658 -4.492 -32.585 1.00 80.69 81 ALA A C 1
ATOM 648 O O . ALA A 1 81 ? 12.360 -4.793 -33.547 1.00 80.69 81 ALA A O 1
ATOM 649 N N . VAL A 1 82 ? 10.903 -3.387 -32.572 1.00 81.50 82 VAL A N 1
ATOM 650 C CA . VAL A 1 82 ? 10.798 -2.464 -33.717 1.00 81.50 82 VAL A CA 1
ATOM 651 C C . VAL A 1 82 ? 12.155 -1.848 -34.066 1.00 81.50 82 VAL A C 1
ATOM 653 O O . VAL A 1 82 ? 12.511 -1.761 -35.240 1.00 81.50 82 VAL A O 1
ATOM 656 N N . ARG A 1 83 ? 12.960 -1.447 -33.071 1.00 80.56 83 ARG A N 1
ATOM 657 C CA . ARG A 1 83 ? 14.317 -0.931 -33.329 1.00 80.56 83 ARG A CA 1
ATOM 658 C C . ARG A 1 83 ? 15.228 -1.985 -33.951 1.00 80.56 83 ARG A C 1
ATOM 660 O O . ARG A 1 83 ? 16.010 -1.647 -34.836 1.00 80.56 83 ARG A O 1
ATOM 667 N N . ARG A 1 84 ? 15.150 -3.241 -33.497 1.00 80.31 84 ARG A N 1
ATOM 668 C CA . ARG A 1 84 ? 15.924 -4.351 -34.076 1.00 80.31 84 ARG A CA 1
ATOM 669 C C . ARG A 1 84 ? 15.501 -4.615 -35.515 1.00 80.31 84 ARG A C 1
ATOM 671 O O . ARG A 1 84 ? 16.370 -4.693 -36.373 1.00 80.31 84 ARG A O 1
ATOM 678 N N . GLU A 1 85 ? 14.200 -4.651 -35.787 1.00 80.31 85 GLU A N 1
ATOM 679 C CA . GLU A 1 85 ? 13.665 -4.839 -37.137 1.00 80.31 85 GLU A CA 1
ATOM 680 C C . GLU A 1 85 ? 14.095 -3.707 -38.085 1.00 80.31 85 GLU A C 1
ATOM 682 O O . GLU A 1 85 ? 14.579 -3.967 -39.185 1.00 80.31 85 GLU A O 1
ATOM 687 N N . GLN A 1 86 ? 14.033 -2.447 -37.640 1.00 77.44 86 GLN A N 1
ATOM 688 C CA . GLN A 1 86 ? 14.542 -1.309 -38.414 1.00 77.44 8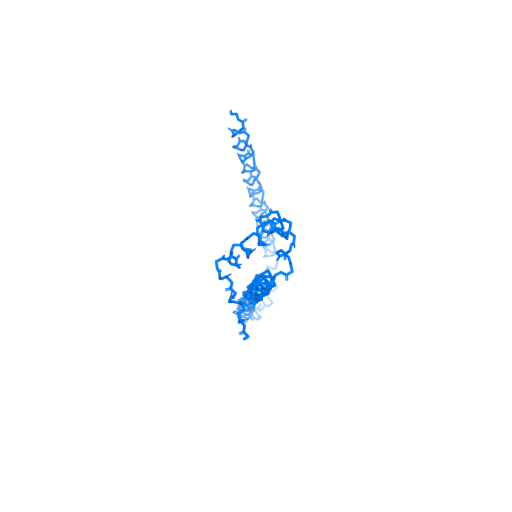6 GLN A CA 1
ATOM 689 C C . GLN A 1 86 ? 16.052 -1.403 -38.661 1.00 77.44 86 GLN A C 1
ATOM 691 O O . GLN A 1 86 ? 16.515 -1.141 -39.772 1.00 77.44 86 GLN A O 1
ATOM 696 N N . ALA A 1 87 ? 16.830 -1.789 -37.647 1.00 75.50 87 ALA A N 1
ATOM 697 C CA . ALA A 1 87 ? 18.273 -1.961 -37.783 1.00 75.50 87 ALA A CA 1
ATOM 698 C C . ALA A 1 87 ? 18.629 -3.107 -38.747 1.00 75.50 87 ALA A C 1
ATOM 700 O O . ALA A 1 87 ? 19.571 -2.983 -39.530 1.00 75.50 87 ALA A O 1
ATOM 701 N N . GLU A 1 88 ? 17.883 -4.212 -38.726 1.00 74.12 88 GLU A N 1
ATOM 702 C CA . GLU A 1 88 ? 18.044 -5.315 -39.676 1.00 74.12 88 GLU A CA 1
ATOM 703 C C . GLU A 1 88 ? 17.630 -4.918 -41.094 1.00 74.12 88 GLU A C 1
ATOM 705 O O . GLU A 1 88 ? 18.355 -5.226 -42.042 1.00 74.12 88 GLU A O 1
ATOM 710 N N . GLY A 1 89 ? 16.531 -4.176 -41.246 1.00 72.50 89 GLY A N 1
ATOM 711 C CA . GLY A 1 89 ? 16.105 -3.606 -42.522 1.00 72.50 89 GLY A CA 1
ATOM 712 C C . GLY A 1 89 ? 17.185 -2.718 -43.141 1.00 72.50 89 GLY A C 1
ATOM 713 O O . GLY A 1 89 ? 17.550 -2.923 -44.295 1.00 72.50 89 GLY A O 1
ATOM 714 N N . GLN A 1 90 ? 17.780 -1.818 -42.351 1.00 73.12 90 GLN A N 1
ATOM 715 C CA . GLN A 1 90 ? 18.887 -0.957 -42.790 1.00 73.12 90 GLN A CA 1
ATOM 716 C C . GLN A 1 90 ? 20.151 -1.740 -43.162 1.00 73.12 90 GLN A C 1
ATOM 718 O O . GLN A 1 90 ? 20.853 -1.374 -44.103 1.00 73.12 90 GLN A O 1
ATOM 723 N N . ARG A 1 91 ? 20.462 -2.830 -42.447 1.00 69.12 91 ARG A N 1
ATOM 724 C CA . ARG A 1 91 ? 21.586 -3.705 -42.817 1.00 69.12 91 ARG A CA 1
ATOM 725 C C . ARG A 1 91 ? 21.319 -4.444 -44.121 1.00 69.12 91 ARG A C 1
ATOM 727 O O . ARG A 1 91 ? 22.240 -4.589 -44.916 1.00 69.12 91 ARG A O 1
ATOM 734 N N . ARG A 1 92 ? 20.086 -4.903 -44.353 1.00 67.06 92 ARG A N 1
ATOM 735 C CA . ARG A 1 92 ? 19.703 -5.577 -45.602 1.00 67.06 92 ARG A CA 1
ATOM 736 C C . ARG A 1 92 ? 19.699 -4.618 -46.786 1.00 67.06 92 ARG A C 1
ATOM 738 O O . ARG A 1 92 ? 20.186 -5.003 -47.841 1.00 67.06 92 ARG A O 1
ATOM 745 N N . THR A 1 93 ? 19.224 -3.383 -46.623 1.00 67.19 93 THR A N 1
ATOM 746 C CA . THR A 1 93 ? 19.298 -2.371 -47.688 1.00 67.19 93 THR A CA 1
ATOM 747 C C . THR A 1 93 ? 20.737 -1.948 -47.966 1.00 67.19 93 THR A C 1
ATOM 749 O O . THR A 1 93 ? 21.129 -1.951 -49.125 1.00 67.19 93 THR A O 1
ATOM 752 N N . GLN A 1 94 ? 21.571 -1.730 -46.942 1.00 59.44 94 GLN A N 1
ATOM 753 C CA . GLN A 1 94 ? 23.008 -1.484 -47.150 1.00 59.44 94 GLN A CA 1
ATOM 754 C C . GLN A 1 94 ? 23.722 -2.672 -47.811 1.00 59.44 94 GLN A C 1
ATOM 756 O O . GLN A 1 94 ? 24.596 -2.469 -48.650 1.00 59.44 94 GLN A O 1
ATOM 761 N N . ALA A 1 95 ? 23.359 -3.911 -47.464 1.00 57.66 95 ALA A N 1
ATOM 762 C CA . ALA A 1 95 ? 23.905 -5.113 -48.097 1.00 57.66 95 ALA A CA 1
ATOM 763 C C . ALA A 1 95 ? 23.427 -5.283 -49.553 1.00 57.66 95 ALA A C 1
ATOM 765 O O . ALA A 1 95 ? 24.175 -5.785 -50.385 1.00 57.66 95 ALA A O 1
ATOM 766 N N . ALA A 1 96 ? 22.209 -4.841 -49.879 1.00 57.91 96 ALA A N 1
ATOM 767 C CA . ALA A 1 96 ? 21.672 -4.855 -51.239 1.00 57.91 96 ALA A CA 1
ATOM 768 C C . ALA A 1 96 ? 22.274 -3.743 -52.120 1.00 57.91 96 ALA A C 1
ATOM 770 O O . ALA A 1 96 ? 22.561 -3.979 -53.291 1.00 57.91 96 ALA A O 1
ATOM 771 N N . GLU A 1 97 ? 22.549 -2.564 -51.553 1.00 53.94 97 GLU A N 1
ATOM 772 C CA . GLU A 1 97 ? 23.291 -1.479 -52.219 1.00 53.94 97 GLU A CA 1
ATOM 773 C C . GLU A 1 97 ? 24.787 -1.804 -52.388 1.00 53.94 97 GLU A C 1
ATOM 775 O O . GLU A 1 97 ? 25.460 -1.221 -53.234 1.00 53.94 97 GLU A O 1
ATOM 780 N N . THR A 1 98 ? 25.302 -2.786 -51.637 1.00 51.47 98 THR A N 1
ATOM 781 C CA . THR A 1 98 ? 26.647 -3.367 -51.795 1.00 51.47 98 THR A CA 1
ATOM 782 C C . THR A 1 98 ? 26.617 -4.774 -52.407 1.00 51.47 98 THR A C 1
ATOM 784 O O . THR A 1 98 ? 27.436 -5.629 -52.065 1.00 51.47 98 THR A O 1
ATOM 787 N N . GLY A 1 99 ? 25.704 -5.016 -53.360 1.00 41.22 99 GLY A N 1
ATOM 788 C CA . GLY A 1 99 ? 25.792 -6.163 -54.275 1.00 41.22 99 GLY A CA 1
ATOM 789 C C . GLY A 1 99 ? 27.193 -6.278 -54.910 1.00 41.22 99 GLY A C 1
ATOM 790 O O . GLY A 1 99 ? 27.904 -5.275 -54.982 1.00 41.22 99 GLY A O 1
ATOM 791 N N . PRO A 1 100 ? 27.631 -7.485 -55.327 1.00 48.66 100 PRO A N 1
ATOM 792 C CA . PRO A 1 100 ? 29.038 -7.869 -55.438 1.00 48.66 100 PRO A CA 1
ATOM 793 C C . PRO A 1 100 ? 29.784 -7.026 -56.476 1.00 48.66 100 PRO A C 1
ATOM 795 O O . PRO A 1 100 ? 29.911 -7.398 -57.643 1.00 48.66 100 PRO A O 1
ATOM 798 N N . ALA A 1 101 ? 30.317 -5.887 -56.039 1.00 43.56 101 ALA A N 1
ATOM 799 C CA . ALA A 1 101 ? 31.277 -5.116 -56.794 1.00 43.56 101 ALA A CA 1
ATOM 800 C C . ALA A 1 101 ? 32.553 -5.952 -56.858 1.00 43.56 101 ALA A C 1
ATOM 802 O O . ALA A 1 101 ? 33.312 -6.028 -55.894 1.00 43.56 101 ALA A O 1
ATOM 803 N N . SER A 1 102 ? 32.694 -6.649 -57.986 1.00 43.06 102 SER A N 1
ATOM 804 C CA . SER A 1 102 ? 33.945 -6.989 -58.653 1.00 43.06 102 SER A CA 1
ATOM 805 C C . SER A 1 102 ? 35.140 -7.155 -57.719 1.00 43.06 102 SER A C 1
ATOM 807 O O . SER A 1 102 ? 35.713 -6.179 -57.233 1.00 43.06 102 SER A O 1
ATOM 809 N N . ALA A 1 103 ? 35.579 -8.403 -57.577 1.00 44.84 103 ALA A N 1
ATOM 810 C CA . ALA A 1 103 ? 36.930 -8.764 -57.185 1.00 44.84 103 ALA A CA 1
ATOM 811 C C . ALA A 1 103 ? 37.973 -8.089 -58.108 1.00 44.84 103 ALA A C 1
ATOM 813 O O . ALA A 1 103 ? 38.552 -8.713 -58.992 1.00 44.84 103 ALA A O 1
ATOM 814 N N . GLY A 1 104 ? 38.211 -6.796 -57.892 1.00 41.97 104 GLY A N 1
ATOM 815 C CA . GLY A 1 104 ? 39.367 -6.045 -58.348 1.00 41.97 104 GLY A CA 1
ATOM 816 C C . GLY A 1 104 ? 40.499 -6.319 -57.372 1.00 41.97 104 GLY A C 1
ATOM 817 O O . GLY A 1 104 ? 40.618 -5.672 -56.331 1.00 41.97 104 GLY A O 1
ATOM 818 N N . ARG A 1 105 ? 41.295 -7.343 -57.679 1.00 49.78 105 ARG A N 1
ATOM 819 C CA . ARG A 1 105 ? 42.519 -7.707 -56.958 1.00 49.78 105 ARG A CA 1
ATOM 820 C C . ARG A 1 105 ? 43.605 -6.644 -57.169 1.00 49.78 105 ARG A C 1
ATOM 822 O O . ARG A 1 105 ? 44.559 -6.923 -57.878 1.00 49.78 105 ARG A O 1
ATOM 829 N N . THR A 1 106 ? 43.488 -5.447 -56.591 1.00 48.50 106 THR A N 1
ATOM 830 C CA . THR A 1 106 ? 44.613 -4.480 -56.622 1.00 48.50 106 THR A CA 1
ATOM 831 C C . THR A 1 106 ? 44.551 -3.341 -55.589 1.00 48.50 106 THR A C 1
ATOM 833 O O . THR A 1 106 ? 45.144 -2.292 -55.803 1.00 48.50 106 THR A O 1
ATOM 836 N N . GLY A 1 107 ? 43.864 -3.504 -54.449 1.00 47.03 107 GLY A N 1
ATOM 837 C CA . GLY A 1 107 ? 43.808 -2.432 -53.429 1.00 47.03 107 GLY A CA 1
ATOM 838 C C . GLY A 1 107 ? 43.448 -2.851 -51.998 1.00 47.03 107 GLY A C 1
ATOM 839 O O . GLY A 1 107 ? 43.057 -2.012 -51.189 1.00 47.03 107 GLY A O 1
ATOM 840 N N . ALA A 1 108 ? 43.524 -4.147 -51.681 1.00 49.88 108 ALA A N 1
ATOM 841 C CA . ALA A 1 108 ? 43.024 -4.695 -50.417 1.00 49.88 108 ALA A CA 1
ATOM 842 C C . ALA A 1 108 ? 43.913 -4.387 -49.194 1.00 49.88 108 ALA A C 1
ATOM 844 O O . ALA A 1 108 ? 43.410 -4.394 -48.073 1.00 49.88 108 ALA A O 1
ATOM 845 N N . GLU A 1 109 ? 45.195 -4.074 -49.391 1.00 52.62 109 GLU A N 1
ATOM 846 C CA . GLU A 1 109 ? 46.146 -3.880 -48.287 1.00 52.62 109 GLU A CA 1
ATOM 847 C C . GLU A 1 109 ? 45.987 -2.493 -47.633 1.00 52.62 109 GLU A C 1
ATOM 849 O O . GLU A 1 109 ? 45.765 -2.400 -46.428 1.00 52.62 109 GLU A O 1
ATOM 854 N N . SER A 1 110 ? 45.908 -1.407 -48.411 1.00 55.00 110 SER A N 1
ATOM 855 C CA . SER A 1 110 ? 45.792 -0.041 -47.858 1.00 55.00 110 SER A CA 1
ATOM 856 C C . SER A 1 110 ? 44.415 0.287 -47.252 1.00 55.00 110 SER A C 1
ATOM 858 O O . SER A 1 110 ? 44.297 1.128 -46.359 1.00 55.00 110 SER A O 1
ATOM 860 N N . ALA A 1 111 ? 43.347 -0.377 -47.705 1.00 55.06 111 ALA A N 1
ATOM 861 C CA . ALA A 1 111 ? 41.996 -0.181 -47.169 1.00 55.06 111 ALA A CA 1
ATOM 862 C C . ALA A 1 111 ? 41.753 -0.938 -45.847 1.00 55.06 111 ALA A C 1
ATOM 864 O O . ALA A 1 111 ? 40.830 -0.586 -45.099 1.00 55.06 111 ALA A O 1
ATOM 865 N N . GLY A 1 112 ? 42.551 -1.975 -45.566 1.00 58.81 112 GLY A N 1
ATOM 866 C CA . GLY A 1 112 ? 42.567 -2.684 -44.286 1.00 58.81 112 GLY A CA 1
ATOM 867 C C . GLY A 1 112 ? 43.187 -1.827 -43.183 1.00 58.81 112 GLY A C 1
ATOM 868 O O . GLY A 1 112 ? 42.573 -1.643 -42.129 1.00 58.81 112 GLY A O 1
ATOM 869 N N . ASP A 1 113 ? 44.328 -1.203 -43.477 1.00 66.12 113 ASP A N 1
ATOM 870 C CA . ASP A 1 113 ? 45.055 -0.343 -42.538 1.00 66.12 113 ASP A CA 1
ATOM 871 C C . ASP A 1 113 ? 44.251 0.895 -42.127 1.00 66.12 113 ASP A C 1
ATOM 873 O O . ASP A 1 113 ? 44.151 1.214 -40.940 1.00 66.12 113 ASP A O 1
ATOM 877 N N . LEU A 1 114 ? 43.574 1.548 -43.079 1.00 68.38 114 LEU A N 1
ATOM 878 C CA . LEU A 1 114 ? 42.739 2.717 -42.783 1.00 68.38 114 LEU A CA 1
ATOM 879 C C . LEU A 1 114 ? 41.527 2.364 -41.902 1.00 68.38 114 LEU A C 1
ATOM 881 O O . LEU A 1 114 ? 41.116 3.142 -41.036 1.00 68.38 114 LEU A O 1
ATOM 885 N N . ARG A 1 115 ? 40.936 1.178 -42.106 1.00 70.19 115 ARG A N 1
ATOM 886 C CA . ARG A 1 115 ? 39.846 0.677 -41.253 1.00 70.19 115 ARG A CA 1
ATOM 887 C C . ARG A 1 115 ? 40.353 0.341 -39.858 1.00 70.19 115 ARG A C 1
ATOM 889 O O . ARG A 1 115 ? 39.664 0.644 -38.884 1.00 70.19 115 ARG A O 1
ATOM 896 N N . GLN A 1 116 ? 41.544 -0.241 -39.755 1.00 75.00 116 GLN A N 1
ATOM 897 C CA . GLN A 1 116 ? 42.144 -0.583 -38.473 1.00 75.00 116 GLN A CA 1
ATOM 898 C C . GLN A 1 116 ? 42.547 0.669 -37.680 1.00 75.00 116 GLN A C 1
ATOM 900 O O . GLN A 1 116 ? 42.282 0.727 -36.480 1.00 75.00 116 GLN A O 1
ATOM 905 N N . GLN A 1 117 ? 43.086 1.701 -38.335 1.00 75.81 117 GLN A N 1
ATOM 906 C CA . GLN A 1 117 ? 43.360 3.002 -37.712 1.00 75.81 117 GLN A CA 1
ATOM 907 C C . GLN A 1 117 ? 42.078 3.659 -37.192 1.00 75.81 117 GLN A C 1
ATOM 909 O O . GLN A 1 117 ? 41.992 3.979 -36.009 1.00 75.81 117 GLN A O 1
ATOM 914 N N . ARG A 1 118 ? 41.025 3.740 -38.016 1.00 77.31 118 ARG A N 1
ATOM 915 C CA . ARG A 1 118 ? 39.728 4.289 -37.581 1.00 77.31 118 ARG A CA 1
ATOM 916 C C . ARG A 1 118 ? 39.090 3.484 -36.449 1.00 77.31 118 ARG A C 1
ATOM 918 O O . ARG A 1 118 ? 38.374 4.047 -35.625 1.00 77.31 118 ARG A O 1
ATOM 925 N N . ALA A 1 119 ? 39.300 2.169 -36.405 1.00 75.75 119 ALA A N 1
ATOM 926 C CA . ALA A 1 119 ? 38.826 1.340 -35.300 1.00 75.75 119 ALA A CA 1
ATOM 927 C C . ALA A 1 119 ? 39.588 1.650 -34.002 1.00 75.75 119 ALA A C 1
ATOM 929 O O . ALA A 1 119 ? 38.961 1.798 -32.954 1.00 75.75 119 ALA A O 1
ATOM 930 N N . ARG A 1 120 ? 40.915 1.815 -34.074 1.00 80.44 120 ARG A N 1
ATOM 931 C CA . ARG A 1 120 ? 41.754 2.190 -32.925 1.00 80.44 120 ARG A CA 1
ATOM 932 C C . ARG A 1 120 ? 41.383 3.571 -32.384 1.00 80.44 120 ARG A C 1
ATOM 934 O O . ARG A 1 120 ? 41.126 3.686 -31.190 1.00 80.44 120 ARG A O 1
ATOM 941 N N . GLU A 1 121 ? 41.209 4.564 -33.254 1.00 81.31 121 GLU A N 1
ATOM 942 C CA . GLU A 1 121 ? 40.775 5.914 -32.863 1.00 81.31 121 GLU A CA 1
ATOM 943 C C . GLU A 1 121 ? 39.412 5.910 -32.157 1.00 81.31 121 GLU A C 1
ATOM 945 O O . GLU A 1 121 ? 39.223 6.582 -31.143 1.00 81.31 121 GLU A O 1
ATOM 950 N N . ARG A 1 122 ? 38.449 5.109 -32.638 1.00 77.25 122 ARG A N 1
ATOM 951 C CA . ARG A 1 122 ? 37.140 4.974 -31.974 1.00 77.25 122 ARG A CA 1
ATOM 952 C C . ARG A 1 122 ? 37.258 4.340 -30.593 1.00 77.25 122 ARG A C 1
ATOM 954 O O . ARG A 1 122 ? 36.574 4.775 -29.665 1.00 77.25 122 ARG A O 1
ATOM 961 N N . VAL A 1 123 ? 38.101 3.319 -30.450 1.00 86.75 123 VAL A N 1
ATOM 962 C CA . VAL A 1 123 ? 38.331 2.648 -29.164 1.00 86.75 123 VAL A CA 1
ATOM 963 C C . VAL A 1 123 ? 39.009 3.598 -28.176 1.00 86.75 123 VAL A C 1
ATOM 965 O O . VAL A 1 123 ? 38.585 3.674 -27.023 1.00 86.75 123 VAL A O 1
ATOM 968 N N . GLU A 1 124 ? 39.999 4.372 -28.613 1.00 85.06 124 GLU A N 1
ATOM 969 C CA . GLU A 1 124 ? 40.667 5.373 -27.776 1.00 85.06 124 GLU A CA 1
ATOM 970 C C . GLU A 1 124 ? 39.728 6.510 -27.370 1.00 85.06 124 GLU A C 1
ATOM 972 O O . GLU A 1 124 ? 39.627 6.822 -26.182 1.00 85.06 124 GLU A O 1
ATOM 977 N N . ALA A 1 125 ? 38.953 7.055 -28.310 1.00 82.94 125 ALA A N 1
ATOM 978 C CA . ALA A 1 125 ? 37.939 8.062 -28.011 1.00 82.94 125 ALA A CA 1
ATOM 979 C C . ALA A 1 125 ? 36.893 7.536 -27.011 1.00 82.94 125 ALA A C 1
ATOM 981 O O . ALA A 1 125 ? 36.472 8.254 -26.102 1.00 82.94 125 ALA A O 1
ATOM 982 N N . SER A 1 126 ? 36.494 6.265 -27.130 1.00 83.94 126 SER A N 1
ATOM 983 C CA . SER A 1 126 ? 35.578 5.631 -26.179 1.00 83.94 126 SER A CA 1
ATOM 984 C C . SER A 1 126 ? 36.204 5.485 -24.789 1.00 83.94 126 SER A C 1
ATOM 986 O O . SER A 1 126 ? 35.554 5.794 -23.789 1.00 83.94 126 SER A O 1
ATOM 988 N N . ARG A 1 127 ? 37.473 5.066 -24.702 1.00 88.19 127 ARG A N 1
ATOM 989 C CA . ARG A 1 127 ? 38.206 4.964 -23.428 1.00 88.19 127 ARG A CA 1
ATOM 990 C C . ARG A 1 127 ? 38.342 6.323 -22.744 1.00 88.19 127 ARG A C 1
ATOM 992 O O . ARG A 1 127 ? 38.104 6.421 -21.542 1.00 88.19 127 ARG A O 1
ATOM 999 N N . GLN A 1 128 ? 38.643 7.378 -23.503 1.00 86.44 128 GLN A N 1
ATOM 1000 C CA . GLN A 1 128 ? 38.728 8.742 -22.976 1.00 86.44 128 GLN A CA 1
ATOM 1001 C C . GLN A 1 128 ? 37.386 9.229 -22.411 1.00 86.44 128 GLN A C 1
ATOM 1003 O O . GLN A 1 128 ? 37.360 9.813 -21.328 1.00 86.44 128 GLN A O 1
ATOM 1008 N N . ARG A 1 129 ? 36.263 8.940 -23.085 1.00 85.50 129 ARG A N 1
ATOM 1009 C CA . ARG A 1 129 ? 34.921 9.296 -22.584 1.00 85.50 129 ARG A CA 1
ATOM 1010 C C . ARG A 1 129 ? 34.582 8.588 -21.276 1.00 85.50 129 ARG A C 1
ATOM 1012 O O . ARG A 1 129 ? 34.096 9.237 -20.355 1.00 85.50 129 ARG A O 1
ATOM 1019 N N . VAL A 1 130 ? 34.866 7.288 -21.174 1.00 89.44 130 VAL A N 1
ATOM 1020 C CA . VAL A 1 130 ? 34.633 6.517 -19.940 1.00 89.44 130 VAL A CA 1
ATOM 1021 C C . VAL A 1 130 ? 35.496 7.053 -18.797 1.00 89.44 130 VAL A C 1
ATOM 1023 O O . VAL A 1 130 ? 34.995 7.285 -17.701 1.00 89.44 130 VAL A O 1
ATOM 1026 N N . HIS A 1 131 ? 36.772 7.339 -19.059 1.00 88.12 131 HIS A N 1
ATOM 1027 C CA . HIS A 1 131 ? 37.666 7.904 -18.050 1.00 88.12 131 HIS A CA 1
ATOM 1028 C C . HIS A 1 131 ? 37.213 9.300 -17.581 1.00 88.12 131 HIS A C 1
ATOM 1030 O O . HIS A 1 131 ? 37.228 9.596 -16.386 1.00 88.12 131 HIS A O 1
ATOM 1036 N N . ALA A 1 132 ? 36.765 10.161 -18.502 1.00 84.25 132 ALA A N 1
ATOM 1037 C CA . ALA A 1 132 ? 36.222 11.476 -18.165 1.00 84.25 132 ALA A CA 1
ATOM 1038 C C . ALA A 1 132 ? 34.926 11.378 -17.340 1.00 84.25 132 ALA A C 1
ATOM 1040 O O . ALA A 1 132 ? 34.760 12.123 -16.373 1.00 84.25 132 ALA A O 1
ATOM 1041 N N . ALA A 1 133 ? 34.039 10.439 -17.683 1.00 82.44 133 ALA A N 1
ATOM 1042 C CA . ALA A 1 133 ? 32.805 10.186 -16.944 1.00 82.44 133 ALA A CA 1
ATOM 1043 C C . ALA A 1 133 ? 33.084 9.696 -15.514 1.00 82.44 133 ALA A C 1
ATOM 1045 O O . ALA A 1 133 ? 32.516 10.239 -14.567 1.00 82.44 133 ALA A O 1
ATOM 1046 N N . ASN A 1 134 ? 34.019 8.755 -15.346 1.00 87.12 134 ASN A N 1
ATOM 1047 C CA . ASN A 1 134 ? 34.425 8.262 -14.028 1.00 87.12 134 ASN A CA 1
ATOM 1048 C C . ASN A 1 134 ? 35.013 9.392 -13.169 1.00 87.12 134 ASN A C 1
ATOM 1050 O O . ASN A 1 134 ? 34.567 9.615 -12.048 1.00 87.12 134 ASN A O 1
ATOM 1054 N N . LYS A 1 135 ? 35.914 10.207 -13.736 1.00 87.12 135 LYS A N 1
ATOM 1055 C CA . LYS A 1 135 ? 36.492 11.366 -13.036 1.00 87.12 135 LYS A CA 1
ATOM 1056 C C . LYS A 1 135 ? 35.434 12.396 -12.618 1.00 87.12 135 LYS A C 1
ATOM 1058 O O . LYS A 1 135 ? 35.545 13.006 -11.555 1.00 87.12 135 LYS A O 1
ATOM 1063 N N . ALA A 1 136 ? 34.411 12.616 -13.444 1.00 83.38 136 ALA A N 1
ATOM 1064 C CA . ALA A 1 136 ? 33.299 13.502 -13.105 1.00 83.38 136 ALA A CA 1
ATOM 1065 C C . ALA A 1 136 ? 32.422 12.920 -11.984 1.00 83.38 136 ALA A C 1
ATOM 1067 O O . ALA A 1 136 ? 31.963 13.660 -11.113 1.00 83.38 136 ALA A O 1
ATOM 1068 N N . GLN A 1 137 ? 32.210 11.604 -11.984 1.00 81.94 137 GLN A N 1
ATOM 1069 C CA . GLN A 1 137 ? 31.463 10.911 -10.941 1.00 81.94 137 GLN A CA 1
ATOM 1070 C C . GLN A 1 137 ? 32.190 10.962 -9.591 1.00 81.94 137 GLN A C 1
ATOM 1072 O O . GLN A 1 137 ? 31.551 11.233 -8.575 1.00 81.94 137 GLN A O 1
ATOM 1077 N N . ASP A 1 138 ? 33.510 10.783 -9.578 1.00 83.69 138 ASP A N 1
ATOM 1078 C CA . ASP A 1 138 ? 34.311 10.849 -8.352 1.00 83.69 138 ASP A CA 1
ATOM 1079 C C . ASP A 1 138 ? 34.311 12.260 -7.753 1.00 83.69 138 ASP A C 1
ATOM 1081 O O . ASP A 1 138 ? 34.030 12.426 -6.567 1.00 83.69 138 ASP A O 1
ATOM 1085 N N . ARG A 1 139 ? 34.461 13.301 -8.584 1.00 82.56 139 ARG A N 1
ATOM 1086 C CA . ARG A 1 139 ? 34.329 14.699 -8.130 1.00 82.56 139 ARG A CA 1
ATOM 1087 C C . ARG A 1 139 ? 32.954 15.006 -7.538 1.00 82.56 139 ARG A C 1
ATOM 1089 O O . ARG A 1 139 ? 32.859 15.729 -6.550 1.00 82.56 139 ARG A O 1
ATOM 1096 N N . ARG A 1 140 ? 31.880 14.457 -8.118 1.00 81.12 140 ARG A N 1
ATOM 1097 C CA . ARG A 1 140 ? 30.520 14.607 -7.572 1.00 81.12 140 ARG A CA 1
ATOM 1098 C C . ARG A 1 140 ? 30.375 13.921 -6.215 1.00 81.12 140 ARG A C 1
ATOM 1100 O O . ARG A 1 140 ? 29.754 14.494 -5.325 1.00 81.12 140 ARG A O 1
ATOM 1107 N N . LYS A 1 141 ? 30.961 12.732 -6.037 1.00 81.19 141 LYS A N 1
ATOM 1108 C CA . LYS A 1 141 ? 30.972 12.028 -4.745 1.00 81.19 141 LYS A CA 1
ATOM 1109 C C . LYS A 1 141 ? 31.749 12.810 -3.684 1.00 81.19 141 LYS A C 1
ATOM 1111 O O . LYS A 1 141 ? 31.237 12.983 -2.583 1.00 81.19 141 LYS A O 1
ATOM 1116 N N . GLU A 1 142 ? 32.925 13.339 -4.017 1.00 79.56 142 GLU A N 1
ATOM 1117 C CA . GLU A 1 142 ? 33.715 14.177 -3.102 1.00 79.56 142 GLU A CA 1
ATOM 1118 C C . GLU A 1 142 ? 32.972 15.461 -2.706 1.00 79.56 142 GLU A C 1
ATOM 1120 O O . GLU A 1 142 ? 32.958 15.844 -1.535 1.00 79.56 142 GLU A O 1
ATOM 1125 N N . GLN A 1 143 ? 32.308 16.118 -3.660 1.00 78.44 143 GLN A N 1
ATOM 1126 C CA . GLN A 1 143 ? 31.523 17.322 -3.389 1.00 78.44 143 GLN A CA 1
ATOM 1127 C C . GLN A 1 143 ? 30.305 17.023 -2.499 1.00 78.44 143 GLN A C 1
ATOM 1129 O O . GLN A 1 143 ? 30.037 17.777 -1.565 1.00 78.44 143 GLN A O 1
ATOM 1134 N N . ALA A 1 144 ? 29.619 15.898 -2.729 1.00 75.25 144 ALA A N 1
ATOM 1135 C CA . ALA A 1 144 ? 28.511 15.446 -1.888 1.00 75.25 144 ALA A CA 1
ATOM 1136 C C . ALA A 1 144 ? 28.964 15.100 -0.458 1.00 75.25 144 ALA A C 1
ATOM 1138 O O . ALA A 1 144 ? 28.283 15.449 0.503 1.00 75.25 144 ALA A O 1
ATOM 1139 N N . GLN A 1 145 ? 30.138 14.481 -0.291 1.00 75.56 145 GLN A N 1
ATOM 1140 C CA . GLN A 1 145 ? 30.704 14.189 1.031 1.00 75.56 145 GLN A CA 1
ATOM 1141 C C . GLN A 1 145 ? 31.090 15.463 1.794 1.00 75.56 145 GLN A C 1
ATOM 1143 O O . GLN A 1 145 ? 30.832 15.563 2.992 1.00 75.56 145 GLN A O 1
ATOM 1148 N N . ARG A 1 146 ? 31.644 16.472 1.108 1.00 70.69 146 ARG A N 1
ATOM 1149 C CA . ARG A 1 146 ? 31.966 17.774 1.719 1.00 70.69 146 ARG A CA 1
ATOM 1150 C C . ARG A 1 146 ? 30.720 18.567 2.122 1.00 70.69 146 ARG A C 1
ATOM 1152 O O . ARG A 1 146 ? 30.734 19.212 3.163 1.00 70.69 146 ARG A O 1
ATOM 1159 N N . GLN A 1 147 ? 29.641 18.496 1.341 1.00 64.88 147 GLN A N 1
ATOM 1160 C CA . GLN A 1 147 ? 28.369 19.150 1.675 1.00 64.88 147 GLN A CA 1
ATOM 1161 C C . GLN A 1 147 ? 27.606 18.416 2.790 1.00 64.88 147 GLN A C 1
ATOM 1163 O O . GLN A 1 147 ? 27.010 19.067 3.641 1.00 64.88 147 GLN A O 1
ATOM 1168 N N . GLY A 1 148 ? 27.684 17.081 2.851 1.00 58.09 148 GLY A N 1
ATOM 1169 C CA . GLY A 1 148 ? 27.095 16.289 3.938 1.00 58.09 148 GLY A CA 1
ATOM 1170 C C . GLY A 1 148 ? 27.816 16.432 5.287 1.00 58.09 148 GLY A C 1
ATOM 1171 O O . GLY A 1 148 ? 27.193 16.270 6.333 1.00 58.09 148 GLY A O 1
ATOM 1172 N N . ALA A 1 149 ? 29.110 16.770 5.287 1.00 54.94 149 ALA A N 1
ATOM 1173 C CA . ALA A 1 149 ? 29.881 17.017 6.509 1.00 54.94 149 ALA A CA 1
ATOM 1174 C C . ALA A 1 149 ? 29.678 18.432 7.093 1.00 54.94 149 ALA A C 1
ATOM 1176 O O . ALA A 1 149 ? 29.884 18.629 8.286 1.00 54.94 149 ALA A O 1
ATOM 1177 N N . GLY A 1 150 ? 29.247 19.405 6.282 1.00 52.84 150 GLY A N 1
ATOM 1178 C CA . GLY A 1 15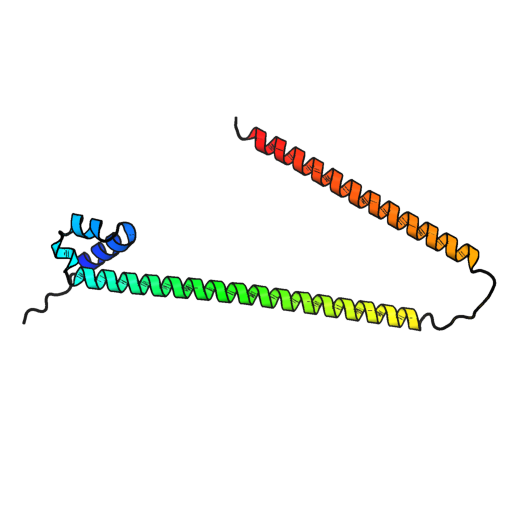0 ? 29.014 20.791 6.712 1.00 52.84 150 GLY A CA 1
ATOM 1179 C C . GLY A 1 150 ? 27.663 21.052 7.390 1.00 52.84 150 GLY A C 1
ATOM 1180 O O . GLY A 1 150 ? 27.421 22.170 7.821 1.00 52.84 150 GLY A O 1
ATOM 1181 N N . GLN A 1 151 ? 26.784 20.048 7.481 1.00 49.75 151 GLN A N 1
ATOM 1182 C CA . GLN A 1 151 ? 25.432 20.175 8.050 1.00 49.75 151 GLN A CA 1
ATOM 1183 C C . GLN A 1 151 ? 25.313 19.610 9.482 1.00 49.75 151 GLN A C 1
ATOM 1185 O O . GLN A 1 151 ? 24.209 19.481 10.004 1.00 49.75 151 GLN A O 1
ATOM 1190 N N . LYS A 1 152 ? 26.443 19.230 10.103 1.00 51.34 152 LYS A N 1
ATOM 1191 C CA . LYS A 1 152 ? 26.527 18.663 11.466 1.00 51.34 152 LYS A CA 1
ATOM 1192 C C . LYS A 1 152 ? 27.336 19.518 12.460 1.00 51.34 152 LYS A C 1
ATOM 1194 O O . LYS A 1 152 ? 27.798 18.985 13.466 1.00 51.34 152 LYS A O 1
ATOM 1199 N N . MET A 1 153 ? 27.510 20.811 12.195 1.00 44.72 153 MET A N 1
ATOM 1200 C CA . MET A 1 153 ? 27.955 21.800 13.190 1.00 44.72 153 MET A CA 1
ATOM 1201 C C . MET A 1 153 ? 26.879 22.863 13.344 1.00 44.72 153 MET A C 1
ATOM 1203 O O . MET A 1 153 ? 26.737 23.365 14.476 1.00 44.72 153 MET A O 1
#

Radius of gyration: 36.95 Å; chains: 1; bounding box: 85×31×92 Å

Sequence (153 aa):
MAQEELDVERSAQMRTLLATEGEQAVAQRFGEDALQSREFEHAQRQRRAALARERAQVERGVADAERARNEDRARSERAEAVRREQAEGQRRTQAAETGPASAGRTGAESAGDLRQQRARERVEASRQRVHAANKAQDRRKEQAQRQGAGQKM